Protein AF-A0A355WGX7-F1 (afdb_monomer_lite)

Foldseek 3Di:
DDDDPLNVVLVVQLVVQLVVCVVVVPVDNPVSSVVSNVLRDPDPVVSVVLVVLQVVLLVLLLVLLLVLVVVPAPDPVSLVVSLVVLVVVCVVVVSVSNSVSSSVNSNCLRHVPPVDDSVVSSVVRD

Secondary structure (DSSP, 8-state):
----HHHHHHHHHHHHHHHHHHHTT-S-HHHHHHHHHHH--SSHHHHHHHHHHHHHHHHHHHHHHHHHHHH-TT-HHHHHHHHHHHHHHHHHTT-TTTHHHHHHHHHHHHHH-SSS-HHHHHHHH-

Structure (mmCIF, N/CA/C/O backbone):
data_AF-A0A355WGX7-F1
#
_entry.id   AF-A0A355WGX7-F1
#
loop_
_atom_site.group_PDB
_atom_site.id
_atom_site.type_symbol
_atom_site.label_atom_id
_atom_site.label_alt_id
_atom_site.label_comp_id
_atom_site.label_asym_id
_atom_site.label_entity_id
_atom_site.label_seq_id
_atom_site.pdbx_PDB_ins_code
_atom_site.Cartn_x
_atom_site.Cartn_y
_atom_site.Cartn_z
_atom_site.occupancy
_atom_site.B_iso_or_equiv
_atom_site.auth_seq_id
_atom_site.auth_comp_id
_atom_site.auth_asym_id
_atom_site.auth_atom_id
_atom_site.pdbx_PDB_model_num
ATOM 1 N N . MET A 1 1 ? -15.704 18.136 25.544 1.00 47.25 1 MET A N 1
ATOM 2 C CA . MET A 1 1 ? -15.143 17.292 24.464 1.00 47.25 1 MET A CA 1
ATOM 3 C C . MET A 1 1 ? -15.013 15.875 25.000 1.00 47.25 1 MET A C 1
ATOM 5 O O . MET A 1 1 ? -14.226 15.673 25.912 1.00 47.25 1 MET A O 1
ATOM 9 N N . GLN A 1 2 ? -15.825 14.922 24.536 1.00 55.56 2 GLN A N 1
ATOM 10 C CA . GLN A 1 2 ? -15.714 13.536 25.003 1.00 55.56 2 GLN A CA 1
ATOM 11 C C . GLN A 1 2 ? -14.719 12.767 24.137 1.00 55.56 2 GLN A C 1
ATOM 13 O O . GLN A 1 2 ? -14.767 12.835 22.908 1.00 55.56 2 GLN A O 1
ATOM 18 N N . ILE A 1 3 ? -13.803 12.047 24.783 1.00 63.66 3 ILE A N 1
ATOM 19 C CA . ILE A 1 3 ? -12.867 11.154 24.105 1.00 63.66 3 ILE A CA 1
ATOM 20 C C . ILE A 1 3 ? -13.692 10.008 23.518 1.00 63.66 3 ILE A C 1
ATOM 22 O O . ILE A 1 3 ? -14.185 9.143 24.236 1.00 63.66 3 ILE A O 1
ATOM 26 N N . GLY A 1 4 ? -13.878 10.025 22.198 1.00 73.31 4 GLY A N 1
ATOM 27 C CA . GLY A 1 4 ? -14.631 8.989 21.505 1.00 73.31 4 GLY A CA 1
ATOM 28 C C . GLY A 1 4 ? -13.970 7.618 21.666 1.00 73.31 4 GLY A C 1
ATOM 29 O O . GLY A 1 4 ? -12.747 7.492 21.604 1.00 73.31 4 GLY A O 1
ATOM 30 N N . MET A 1 5 ? -14.785 6.570 21.791 1.00 75.00 5 MET A N 1
ATOM 31 C CA . MET A 1 5 ? -14.362 5.170 21.965 1.00 75.00 5 MET A CA 1
ATOM 32 C C . MET A 1 5 ? -13.364 4.677 20.894 1.00 75.00 5 MET A C 1
ATOM 34 O O . MET A 1 5 ? -12.589 3.751 21.131 1.00 75.00 5 MET A O 1
ATOM 38 N N . ARG A 1 6 ? -13.335 5.332 19.724 1.00 67.81 6 ARG A N 1
ATOM 39 C CA . ARG A 1 6 ? -12.324 5.126 18.677 1.00 67.81 6 ARG A CA 1
ATOM 40 C C . ARG A 1 6 ? -10.905 5.437 19.165 1.00 67.81 6 ARG A C 1
ATOM 42 O O . ARG A 1 6 ? -10.008 4.642 18.923 1.00 67.81 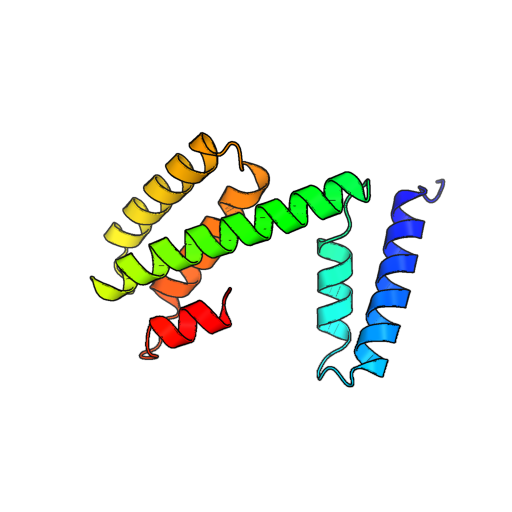6 ARG A O 1
ATOM 49 N N . ASN A 1 7 ? -10.709 6.547 19.876 1.00 77.25 7 ASN A N 1
ATOM 50 C CA . ASN A 1 7 ? -9.388 6.980 20.338 1.00 77.25 7 ASN A CA 1
ATOM 51 C C . ASN A 1 7 ? -8.835 6.027 21.404 1.00 77.25 7 ASN A C 1
ATOM 53 O O . ASN A 1 7 ? -7.650 5.710 21.383 1.00 77.25 7 ASN A O 1
ATOM 57 N N . ILE A 1 8 ? -9.706 5.510 22.277 1.00 79.19 8 ILE A N 1
ATOM 58 C CA . ILE A 1 8 ? -9.341 4.513 23.293 1.00 79.19 8 ILE A CA 1
ATOM 59 C C . ILE A 1 8 ? -8.896 3.206 22.626 1.00 79.19 8 ILE A C 1
ATOM 61 O O . ILE A 1 8 ? -7.872 2.642 23.003 1.00 79.19 8 ILE A O 1
ATOM 65 N N . LYS A 1 9 ? -9.616 2.746 21.591 1.00 74.06 9 LYS A N 1
ATOM 66 C CA . LYS A 1 9 ? -9.223 1.550 20.829 1.00 74.06 9 LYS A CA 1
ATOM 67 C C . LYS A 1 9 ? -7.889 1.729 20.105 1.00 74.06 9 LYS A C 1
ATOM 69 O O . LYS A 1 9 ? -7.076 0.809 20.128 1.00 74.06 9 LYS A O 1
ATOM 74 N N . THR A 1 10 ? -7.638 2.898 19.515 1.00 79.56 10 THR A N 1
ATOM 75 C CA . THR A 1 10 ? -6.339 3.192 18.894 1.00 79.56 10 THR A CA 1
ATOM 76 C C . THR A 1 10 ? -5.218 3.216 19.927 1.00 79.56 10 THR A C 1
ATOM 78 O O . THR A 1 10 ? -4.193 2.583 19.699 1.00 79.56 10 THR A O 1
ATOM 81 N N . ALA A 1 11 ? -5.422 3.868 21.075 1.00 80.88 11 ALA A N 1
ATOM 82 C CA . ALA A 1 11 ? -4.432 3.899 22.150 1.00 80.88 11 ALA A CA 1
ATOM 83 C C . ALA A 1 11 ? -4.093 2.485 22.650 1.00 80.88 11 ALA A C 1
ATOM 85 O O . ALA A 1 11 ? -2.922 2.124 22.697 1.00 80.88 11 ALA A O 1
ATOM 86 N N . LEU A 1 12 ? -5.103 1.647 22.919 1.00 82.19 12 LEU A N 1
ATOM 87 C CA . LEU A 1 12 ? -4.908 0.248 23.322 1.00 82.19 12 LEU A CA 1
ATOM 88 C C . LEU A 1 12 ? -4.119 -0.556 22.287 1.00 82.19 12 LEU A C 1
ATOM 90 O O . LEU A 1 12 ? -3.193 -1.285 22.638 1.00 82.19 12 LEU A O 1
ATOM 94 N N . ALA A 1 13 ? -4.462 -0.414 21.009 1.00 77.94 13 ALA A N 1
ATOM 95 C CA . ALA A 1 13 ? -3.768 -1.126 19.949 1.00 77.94 13 ALA A CA 1
ATOM 96 C C . ALA A 1 13 ? -2.309 -0.687 19.796 1.00 77.94 13 ALA A C 1
ATOM 98 O O . ALA A 1 13 ? -1.450 -1.534 19.557 1.00 77.94 13 ALA A O 1
ATOM 99 N N . VAL A 1 14 ? -2.012 0.604 19.965 1.00 82.19 14 VAL A N 1
ATOM 100 C CA . VAL A 1 14 ? -0.633 1.111 19.980 1.00 82.19 14 VAL A CA 1
ATOM 101 C C . VAL A 1 14 ? 0.142 0.513 21.148 1.00 82.19 14 VAL A C 1
ATOM 103 O O . VAL A 1 14 ? 1.228 -0.022 20.931 1.00 82.19 14 VAL A O 1
ATOM 106 N N . THR A 1 15 ? -0.431 0.514 22.354 1.00 83.31 15 THR A N 1
ATOM 107 C CA . THR A 1 15 ? 0.206 -0.077 23.539 1.00 83.31 15 THR A CA 1
ATOM 108 C C . THR A 1 15 ? 0.526 -1.556 23.320 1.00 83.31 15 THR A C 1
ATOM 110 O O . THR A 1 15 ? 1.664 -1.974 23.521 1.00 83.31 15 THR A O 1
ATOM 113 N N . ILE A 1 16 ? -0.440 -2.340 22.829 1.00 82.19 16 ILE A N 1
ATOM 114 C CA . ILE A 1 16 ? -0.245 -3.769 22.533 1.00 82.19 16 ILE A CA 1
ATOM 115 C C . ILE A 1 16 ? 0.825 -3.963 21.449 1.00 82.19 16 ILE A C 1
ATOM 117 O O . ILE A 1 16 ? 1.690 -4.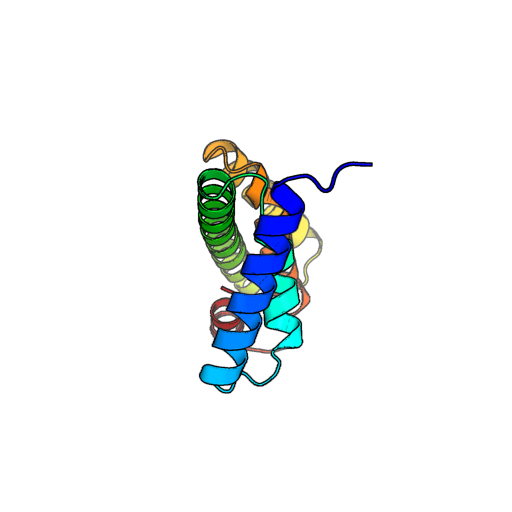825 21.585 1.00 82.19 16 ILE A O 1
ATOM 121 N N . SER A 1 17 ? 0.814 -3.141 20.398 1.00 79.75 17 SER A N 1
ATOM 122 C CA . SER A 1 17 ? 1.774 -3.247 19.290 1.00 79.75 17 SER A CA 1
ATOM 123 C C . SER A 1 17 ? 3.208 -2.952 19.734 1.00 79.75 17 SER A C 1
ATOM 125 O O . SER A 1 17 ? 4.132 -3.630 19.295 1.00 79.75 17 SER A O 1
ATOM 127 N N . ILE A 1 18 ? 3.401 -1.984 20.636 1.00 82.25 18 ILE A N 1
ATOM 128 C CA . ILE A 1 18 ? 4.714 -1.671 21.220 1.00 82.25 18 ILE A CA 1
ATOM 129 C C . ILE A 1 18 ? 5.187 -2.808 22.132 1.00 82.25 18 ILE A C 1
ATOM 131 O O . ILE A 1 18 ? 6.352 -3.199 22.060 1.00 82.25 18 ILE A O 1
ATOM 135 N N . ILE A 1 19 ? 4.295 -3.372 22.955 1.00 84.12 19 ILE A N 1
ATOM 136 C CA . ILE A 1 19 ? 4.621 -4.520 23.817 1.00 84.12 19 ILE A CA 1
ATOM 137 C C . ILE A 1 19 ? 5.079 -5.708 22.965 1.00 84.12 19 ILE A C 1
ATOM 139 O O . ILE A 1 19 ? 6.134 -6.279 23.238 1.00 84.12 19 ILE A O 1
ATOM 143 N N . ILE A 1 20 ? 4.340 -6.037 21.901 1.00 81.25 20 ILE A N 1
ATOM 144 C CA . ILE A 1 20 ? 4.698 -7.120 20.974 1.00 81.25 20 ILE A CA 1
ATOM 145 C C . ILE A 1 20 ? 6.025 -6.818 20.265 1.00 81.25 20 ILE A C 1
ATOM 147 O O . ILE A 1 20 ? 6.883 -7.694 20.194 1.00 81.25 20 ILE A O 1
ATOM 151 N N . ALA A 1 21 ? 6.234 -5.587 19.785 1.00 80.19 21 ALA A N 1
ATOM 152 C CA . ALA A 1 21 ? 7.476 -5.199 19.114 1.00 80.19 21 ALA A CA 1
ATOM 153 C C . ALA A 1 21 ? 8.706 -5.367 20.020 1.00 80.19 21 ALA A C 1
ATOM 155 O O . ALA A 1 21 ? 9.731 -5.882 19.573 1.00 80.19 21 ALA A O 1
ATOM 156 N N . ASN A 1 22 ? 8.587 -4.981 21.293 1.00 80.56 22 ASN A N 1
ATOM 157 C CA . ASN A 1 22 ? 9.647 -5.165 22.280 1.00 80.56 22 ASN A CA 1
ATOM 158 C C . ASN A 1 22 ? 9.873 -6.648 22.607 1.00 80.56 22 ASN A C 1
ATOM 160 O O . ASN A 1 22 ? 11.023 -7.077 22.686 1.00 80.56 22 ASN A O 1
ATOM 164 N N . LEU A 1 23 ? 8.805 -7.447 22.731 1.00 81.94 23 LEU A N 1
ATOM 165 C CA . LEU A 1 23 ? 8.918 -8.893 22.961 1.00 81.94 23 LEU A CA 1
ATOM 166 C C . LEU A 1 23 ? 9.634 -9.606 21.805 1.00 81.94 23 LEU A C 1
ATOM 168 O O . LEU A 1 23 ? 10.458 -10.488 22.029 1.00 81.94 23 LEU A O 1
ATOM 172 N N . MET A 1 24 ? 9.337 -9.202 20.570 1.00 79.69 24 MET A N 1
ATOM 173 C CA . MET A 1 24 ? 9.927 -9.768 19.355 1.00 79.69 24 MET A CA 1
ATOM 174 C C . MET A 1 24 ? 11.303 -9.173 19.008 1.00 79.69 24 MET A C 1
ATOM 176 O O . MET A 1 24 ? 11.853 -9.514 17.964 1.00 79.69 24 MET A O 1
ATOM 180 N N . LYS A 1 25 ? 11.865 -8.294 19.856 1.00 75.12 25 LYS A N 1
ATOM 181 C CA . LYS A 1 25 ? 13.132 -7.573 19.617 1.00 75.12 25 LYS A CA 1
ATOM 182 C C . LYS A 1 25 ? 13.184 -6.901 18.237 1.00 75.12 25 LYS A C 1
ATOM 184 O O . LYS A 1 25 ? 14.227 -6.892 17.582 1.00 75.12 25 LYS A O 1
ATOM 189 N N . LEU A 1 26 ? 12.057 -6.349 17.778 1.00 70.19 26 LEU A N 1
ATOM 190 C CA . LEU A 1 26 ? 12.020 -5.634 16.505 1.00 70.19 26 LEU A CA 1
ATOM 191 C C . LEU A 1 26 ? 12.931 -4.405 16.580 1.00 70.19 26 LEU A C 1
ATOM 193 O O . LEU A 1 26 ? 12.891 -3.638 17.539 1.00 70.19 26 LEU A O 1
ATOM 197 N N . GLN A 1 27 ? 13.706 -4.195 15.520 1.00 63.44 27 GLN A N 1
ATOM 198 C CA . GLN A 1 27 ? 14.759 -3.180 15.442 1.00 63.44 27 GLN A CA 1
ATOM 199 C C . GLN A 1 27 ? 14.243 -1.736 15.596 1.00 63.44 27 GLN A C 1
ATOM 201 O O . GLN A 1 27 ? 15.020 -0.830 15.882 1.00 63.44 27 GLN A O 1
ATOM 206 N N . SER A 1 28 ? 12.933 -1.508 15.426 1.00 72.75 28 SER A N 1
ATOM 207 C CA . SER A 1 28 ? 12.307 -0.203 15.654 1.00 72.75 28 SER A CA 1
ATOM 208 C C . SER A 1 28 ? 10.826 -0.323 16.057 1.00 72.75 28 SER A C 1
ATOM 210 O O . SER A 1 28 ? 9.939 -0.382 15.198 1.00 72.75 28 SER A O 1
ATOM 212 N N . PRO A 1 29 ? 10.523 -0.303 17.369 1.00 73.81 29 PRO A N 1
ATOM 213 C CA . PRO A 1 29 ? 9.154 -0.259 17.897 1.00 73.81 29 PRO A CA 1
ATOM 214 C C . PRO A 1 29 ? 8.364 0.976 17.434 1.00 73.81 29 PRO A C 1
ATOM 216 O O . PRO A 1 29 ? 7.134 0.954 17.383 1.00 73.81 29 PRO A O 1
ATOM 219 N N . PHE A 1 30 ? 9.074 2.046 17.064 1.00 74.12 30 PHE A N 1
ATOM 220 C CA . PHE A 1 30 ? 8.501 3.292 16.560 1.00 74.12 30 PHE A CA 1
ATOM 221 C C . PHE A 1 30 ? 7.726 3.086 15.252 1.00 74.12 30 PHE A C 1
ATOM 223 O O . PHE A 1 30 ? 6.573 3.507 15.141 1.00 74.12 30 PHE A O 1
ATOM 230 N N . TYR A 1 31 ? 8.310 2.376 14.280 1.00 69.62 31 TYR A N 1
ATOM 231 C CA . TYR A 1 31 ? 7.618 2.090 13.018 1.00 69.62 31 TYR A CA 1
ATOM 232 C C . TYR A 1 31 ? 6.416 1.162 13.224 1.00 69.62 31 TYR A C 1
ATOM 234 O O . TYR A 1 31 ? 5.382 1.350 12.581 1.00 69.62 31 TYR A O 1
ATOM 242 N N . THR A 1 32 ? 6.500 0.223 14.170 1.00 71.56 32 THR A N 1
ATOM 243 C CA . THR A 1 32 ? 5.383 -0.663 14.527 1.00 71.56 32 THR A CA 1
ATOM 244 C C . THR A 1 32 ? 4.207 0.112 15.123 1.00 71.56 32 THR A C 1
ATOM 246 O O . THR A 1 32 ? 3.057 -0.124 14.749 1.00 71.56 32 THR A O 1
ATOM 249 N N . ALA A 1 33 ? 4.476 1.086 15.998 1.00 73.88 33 ALA A N 1
ATOM 250 C CA . ALA A 1 33 ? 3.443 1.954 16.558 1.00 73.88 33 ALA A CA 1
ATOM 251 C C . ALA A 1 33 ? 2.747 2.792 15.470 1.00 73.88 33 ALA A C 1
ATOM 253 O O . ALA A 1 33 ? 1.517 2.854 15.432 1.00 73.88 33 ALA A O 1
ATOM 254 N N . ILE A 1 34 ? 3.511 3.376 14.539 1.00 73.94 34 ILE A N 1
ATOM 255 C CA . ILE A 1 34 ? 2.956 4.139 13.408 1.00 73.94 34 ILE A CA 1
ATOM 256 C C . ILE A 1 34 ? 2.095 3.240 12.512 1.00 73.94 34 ILE A C 1
ATOM 258 O O . ILE A 1 34 ? 0.972 3.609 12.162 1.00 73.94 34 ILE A O 1
ATOM 262 N N . ALA A 1 35 ? 2.573 2.038 12.182 1.00 67.06 35 ALA A N 1
ATOM 263 C CA . ALA A 1 35 ? 1.816 1.078 11.383 1.00 67.06 35 ALA A CA 1
ATOM 264 C C . ALA A 1 35 ? 0.494 0.674 12.062 1.00 67.06 35 ALA A C 1
ATOM 266 O O . ALA A 1 35 ? -0.538 0.582 11.389 1.00 67.06 35 ALA A O 1
ATOM 267 N N . ALA A 1 36 ? 0.497 0.500 13.388 1.00 71.88 36 ALA A N 1
ATOM 268 C CA . ALA A 1 36 ? -0.703 0.213 14.171 1.00 71.88 36 ALA A CA 1
ATOM 269 C C . ALA A 1 36 ? -1.714 1.370 14.132 1.00 71.88 36 ALA A C 1
ATOM 271 O O . ALA A 1 36 ? -2.904 1.129 13.922 1.00 71.88 36 ALA A O 1
ATOM 272 N N . ILE A 1 37 ? -1.251 2.622 14.252 1.00 73.19 37 ILE A N 1
ATOM 273 C CA . ILE A 1 37 ? -2.103 3.820 14.142 1.00 73.19 37 ILE A CA 1
ATOM 274 C C . ILE A 1 37 ? -2.740 3.898 12.752 1.00 73.19 37 ILE A C 1
ATOM 276 O O . ILE A 1 37 ? -3.955 4.060 12.643 1.00 73.19 37 ILE A O 1
ATOM 28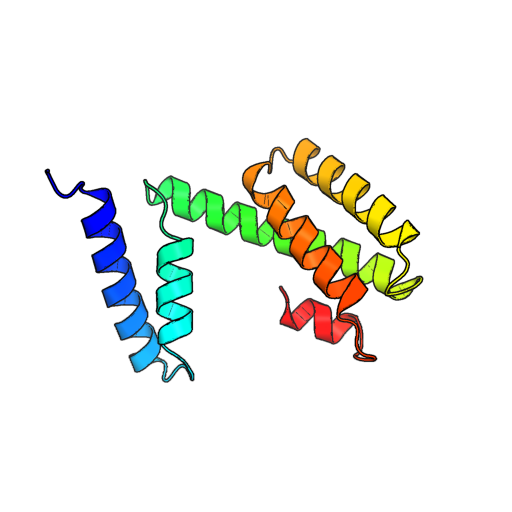0 N N . ILE A 1 38 ? -1.945 3.735 11.690 1.00 67.31 38 ILE A N 1
ATOM 281 C CA . ILE A 1 38 ? -2.420 3.816 10.299 1.00 67.31 38 ILE A CA 1
ATOM 282 C C . ILE A 1 38 ? -3.397 2.673 9.972 1.00 67.31 38 ILE A C 1
ATOM 284 O O . ILE A 1 38 ? -4.289 2.833 9.136 1.00 67.31 38 ILE A O 1
ATOM 288 N N . SER A 1 39 ? -3.236 1.513 10.610 1.00 65.12 39 SER A N 1
ATOM 289 C CA . SER A 1 39 ? -4.098 0.343 10.396 1.00 65.12 39 SER A CA 1
ATOM 290 C C . SER A 1 39 ? -5.404 0.398 11.196 1.00 65.12 39 SER A C 1
ATOM 292 O O . SER A 1 39 ? -6.332 -0.363 10.909 1.00 65.12 39 SER A O 1
ATOM 294 N N . MET A 1 40 ? -5.511 1.292 12.184 1.00 70.31 40 MET A N 1
ATOM 295 C CA . MET A 1 40 ? -6.686 1.389 13.041 1.00 70.31 40 MET A CA 1
ATOM 296 C C . MET A 1 40 ? -7.810 2.186 12.371 1.00 70.31 40 MET A C 1
ATOM 298 O O . MET A 1 40 ? -7.792 3.414 12.322 1.00 70.31 40 MET A O 1
ATOM 302 N N . GLN A 1 41 ? -8.832 1.488 11.881 1.00 63.44 41 GLN A N 1
ATOM 303 C CA . GLN A 1 41 ? -10.091 2.102 11.465 1.00 63.44 41 GLN A CA 1
ATOM 304 C C . GLN A 1 41 ? -11.114 2.170 12.610 1.00 63.44 41 GLN A C 1
ATOM 306 O O . GLN A 1 41 ? -10.910 1.664 13.711 1.00 63.44 41 GLN A O 1
ATOM 311 N N . SER A 1 42 ? -12.257 2.803 12.339 1.00 60.69 42 SER A N 1
ATOM 312 C CA . SER A 1 42 ? -13.377 2.977 13.274 1.00 60.69 42 SER A CA 1
ATOM 313 C C . SER A 1 42 ? -13.991 1.666 13.790 1.00 60.69 42 SER A C 1
ATOM 315 O O . SER A 1 42 ? -14.656 1.674 14.824 1.00 60.69 42 SER A O 1
ATOM 317 N N . SER A 1 43 ? -13.762 0.534 13.117 1.00 63.91 43 SER A N 1
ATOM 318 C CA . SER A 1 43 ? -14.242 -0.791 13.524 1.00 63.91 43 SER A CA 1
ATOM 319 C C . SER A 1 43 ? -13.229 -1.876 13.170 1.00 63.91 43 SER A C 1
ATOM 321 O O . SER A 1 43 ? -12.636 -1.830 12.100 1.00 63.91 43 SER A O 1
ATOM 323 N N . VAL A 1 44 ? -13.099 -2.905 14.015 1.00 63.94 44 VAL A N 1
ATOM 324 C CA . VAL A 1 44 ? -12.190 -4.050 13.803 1.00 63.94 44 VAL A CA 1
ATOM 325 C C . VAL A 1 44 ? -12.488 -4.769 12.483 1.00 63.94 44 VAL A C 1
ATOM 327 O O . VAL A 1 44 ? -11.569 -5.105 11.742 1.00 63.94 44 VAL A O 1
ATOM 330 N N . LYS A 1 45 ? -13.772 -4.933 12.129 1.00 62.03 45 LYS A N 1
ATOM 331 C CA . LYS A 1 45 ? -14.177 -5.534 10.845 1.00 62.03 45 LYS A CA 1
ATOM 332 C C . LYS A 1 45 ? -13.761 -4.664 9.654 1.00 62.03 45 LYS A C 1
ATOM 334 O O . LYS A 1 45 ? -13.368 -5.194 8.618 1.00 62.03 45 LYS A O 1
ATOM 339 N N . ALA A 1 46 ? -13.822 -3.341 9.809 1.00 64.25 46 ALA A N 1
ATOM 340 C CA . ALA A 1 46 ? -13.382 -2.395 8.788 1.00 64.25 46 ALA A CA 1
ATOM 341 C C . ALA A 1 46 ? -11.849 -2.359 8.677 1.00 64.25 46 ALA A C 1
ATOM 343 O O . ALA A 1 46 ? -11.340 -2.406 7.563 1.00 64.25 46 ALA A O 1
ATOM 344 N N . SER A 1 47 ? -11.119 -2.387 9.798 1.00 65.81 47 SER A N 1
ATOM 345 C CA . SER A 1 47 ? -9.652 -2.491 9.829 1.00 65.81 47 SER A CA 1
ATOM 346 C C . SER A 1 47 ? -9.169 -3.776 9.160 1.00 65.81 47 SER A C 1
ATOM 348 O O . SER A 1 47 ? -8.267 -3.732 8.332 1.00 65.81 47 SER A O 1
ATOM 350 N N . PHE A 1 48 ? -9.806 -4.915 9.449 1.00 69.38 48 PHE A N 1
ATOM 351 C CA . PHE A 1 48 ? -9.441 -6.197 8.844 1.00 69.38 48 PHE A CA 1
ATOM 352 C C . PHE A 1 48 ? -9.765 -6.236 7.347 1.00 69.38 48 PHE A C 1
ATOM 354 O O . PHE A 1 48 ? -8.944 -6.671 6.541 1.00 69.38 48 PHE A O 1
ATOM 361 N N . LYS A 1 49 ? -10.933 -5.715 6.943 1.00 69.44 49 LYS A N 1
ATOM 362 C CA . LYS A 1 49 ? -11.296 -5.585 5.524 1.00 69.44 49 LYS A CA 1
ATOM 363 C C . LYS A 1 49 ? -10.335 -4.651 4.784 1.00 69.44 49 LYS A C 1
ATOM 365 O O . LYS A 1 49 ? -9.921 -4.979 3.679 1.00 69.44 49 LYS A O 1
ATOM 370 N N . ALA A 1 50 ? -9.945 -3.536 5.396 1.00 68.50 50 ALA A N 1
ATOM 371 C CA . ALA A 1 50 ? -8.985 -2.595 4.831 1.00 68.50 50 ALA A CA 1
ATOM 372 C C . ALA A 1 50 ? -7.576 -3.193 4.735 1.00 68.50 50 ALA A C 1
ATOM 374 O O . ALA A 1 50 ? -6.935 -3.044 3.701 1.00 68.50 50 ALA A O 1
ATOM 375 N N . GLY A 1 51 ? -7.114 -3.913 5.761 1.00 68.75 51 GLY A N 1
ATOM 376 C CA . GLY A 1 51 ? -5.831 -4.621 5.747 1.00 68.75 51 GLY A CA 1
ATOM 377 C C . GLY A 1 51 ? -5.779 -5.701 4.668 1.00 68.75 51 GLY A C 1
ATOM 378 O O . GLY A 1 51 ? -4.847 -5.737 3.871 1.00 68.75 51 GLY A O 1
ATOM 379 N N . ARG A 1 52 ? -6.833 -6.517 4.560 1.00 75.19 52 ARG A N 1
ATOM 380 C CA . ARG A 1 52 ? -6.945 -7.533 3.507 1.00 75.19 52 ARG A CA 1
ATOM 381 C C . ARG A 1 52 ? -6.991 -6.908 2.112 1.00 75.19 52 ARG A C 1
ATOM 383 O O . ARG A 1 52 ? -6.285 -7.348 1.213 1.00 75.19 52 ARG A O 1
ATOM 390 N N . ASN A 1 53 ? -7.783 -5.855 1.939 1.00 76.12 53 ASN A N 1
ATOM 391 C CA . ASN A 1 53 ? -7.836 -5.129 0.677 1.00 76.12 53 ASN A CA 1
ATOM 392 C C . ASN A 1 53 ? -6.468 -4.516 0.338 1.00 76.12 53 ASN A C 1
ATOM 394 O O . ASN A 1 53 ? -6.077 -4.542 -0.829 1.00 76.12 53 ASN A O 1
ATOM 398 N N . ARG A 1 54 ? -5.733 -3.978 1.320 1.00 75.56 54 ARG A N 1
ATOM 399 C CA . ARG A 1 54 ? -4.371 -3.459 1.127 1.00 75.56 54 ARG A CA 1
ATOM 400 C C . ARG A 1 54 ? -3.422 -4.540 0.649 1.00 75.56 54 ARG A C 1
ATOM 402 O O . ARG A 1 54 ? -2.742 -4.312 -0.337 1.00 75.56 54 ARG A O 1
ATOM 409 N N . MET A 1 55 ? -3.429 -5.701 1.296 1.00 79.50 55 MET A N 1
ATOM 410 C CA . MET A 1 55 ? -2.596 -6.838 0.909 1.00 79.50 55 MET A CA 1
ATOM 411 C C . MET A 1 55 ? -2.838 -7.225 -0.554 1.00 79.50 55 MET A C 1
ATOM 413 O O . MET A 1 55 ? -1.891 -7.322 -1.326 1.00 79.50 55 MET A O 1
ATOM 417 N N . TYR A 1 56 ? -4.101 -7.334 -0.976 1.00 80.50 56 TYR A N 1
ATOM 418 C CA . TYR A 1 56 ? -4.412 -7.607 -2.379 1.00 8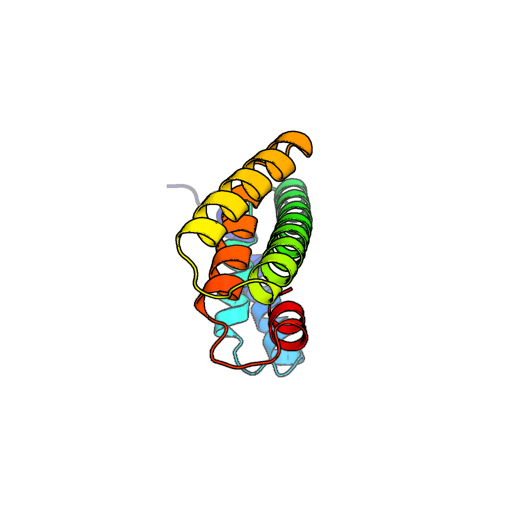0.50 56 TYR A CA 1
ATOM 419 C C . TYR A 1 56 ? -3.973 -6.490 -3.334 1.00 80.50 56 TYR A C 1
ATOM 421 O O . TYR A 1 56 ? -3.475 -6.781 -4.418 1.00 80.50 56 TYR A O 1
ATOM 429 N N . GLY A 1 57 ? -4.122 -5.222 -2.937 1.00 81.69 57 GLY A N 1
ATOM 430 C CA . GLY A 1 57 ? -3.647 -4.080 -3.723 1.00 81.69 57 GLY A CA 1
ATOM 431 C C . GLY A 1 57 ? -2.127 -4.063 -3.881 1.00 81.69 57 GLY A C 1
ATOM 432 O O . GLY A 1 57 ? -1.634 -3.835 -4.981 1.00 81.69 57 GLY A O 1
ATOM 433 N N . THR A 1 58 ? -1.391 -4.358 -2.810 1.00 84.50 58 THR A N 1
ATOM 434 C CA . THR A 1 58 ? 0.070 -4.476 -2.834 1.00 84.50 58 THR A CA 1
ATOM 435 C C . THR A 1 58 ? 0.510 -5.611 -3.748 1.00 84.50 58 THR A C 1
ATOM 437 O O . THR A 1 58 ? 1.359 -5.380 -4.599 1.00 84.50 58 THR A O 1
ATOM 440 N N . ILE A 1 59 ? -0.104 -6.797 -3.649 1.00 84.75 59 ILE A N 1
ATOM 441 C CA . ILE A 1 59 ? 0.221 -7.941 -4.517 1.00 84.75 59 ILE A CA 1
ATOM 442 C C . ILE A 1 59 ? -0.036 -7.598 -5.993 1.00 84.75 59 ILE A C 1
ATOM 444 O O . ILE A 1 59 ? 0.811 -7.870 -6.840 1.00 84.75 59 ILE A O 1
ATOM 448 N N . LEU A 1 60 ? -1.170 -6.959 -6.309 1.00 86.12 60 LEU A N 1
ATOM 449 C CA . LEU A 1 60 ? -1.484 -6.515 -7.676 1.00 86.12 60 LEU A CA 1
ATOM 450 C C . LEU A 1 60 ? -0.468 -5.490 -8.193 1.00 86.12 60 LEU A C 1
ATOM 452 O O . LEU A 1 60 ? 0.056 -5.640 -9.297 1.00 86.12 60 LEU A O 1
ATOM 456 N N . GLY A 1 61 ? -0.184 -4.460 -7.392 1.00 83.94 61 GLY A N 1
ATOM 457 C CA . GLY A 1 61 ? 0.786 -3.419 -7.729 1.00 83.94 61 GLY A CA 1
ATOM 458 C C . GLY A 1 61 ? 2.200 -3.975 -7.892 1.00 83.94 61 GLY A C 1
ATOM 459 O O . GLY A 1 61 ? 2.918 -3.551 -8.796 1.00 83.94 61 GLY A O 1
ATOM 460 N N . ALA A 1 62 ? 2.575 -4.962 -7.075 1.00 84.06 62 ALA A N 1
ATOM 461 C CA . ALA A 1 62 ? 3.852 -5.652 -7.161 1.00 84.06 62 ALA A CA 1
ATOM 462 C C . ALA A 1 62 ? 3.958 -6.530 -8.410 1.00 84.06 62 ALA A C 1
ATOM 464 O O . ALA A 1 62 ? 4.951 -6.439 -9.125 1.00 84.06 62 ALA A O 1
ATOM 465 N N . ALA A 1 63 ? 2.928 -7.318 -8.723 1.00 86.25 63 ALA A N 1
ATOM 466 C CA . ALA A 1 63 ? 2.908 -8.168 -9.911 1.00 86.25 63 ALA A CA 1
ATOM 467 C C . ALA A 1 63 ? 2.989 -7.344 -11.207 1.00 86.25 63 ALA A C 1
ATOM 469 O O . ALA A 1 63 ? 3.813 -7.625 -12.076 1.00 86.25 63 ALA A O 1
ATOM 470 N N . ILE A 1 64 ? 2.175 -6.290 -11.321 1.00 86.69 64 ILE A N 1
ATOM 471 C CA . ILE A 1 64 ? 2.181 -5.412 -12.500 1.00 86.69 64 ILE A CA 1
ATOM 472 C C . ILE A 1 64 ? 3.484 -4.609 -12.564 1.00 86.69 64 ILE A C 1
ATOM 474 O O . ILE A 1 64 ? 4.072 -4.482 -13.637 1.00 86.69 64 ILE A O 1
ATOM 478 N N . GLY A 1 65 ? 3.963 -4.113 -11.419 1.00 84.12 65 GLY A N 1
ATOM 479 C CA . GLY A 1 65 ? 5.227 -3.384 -11.318 1.00 84.12 65 GLY A CA 1
ATOM 480 C C . GLY A 1 65 ? 6.411 -4.237 -11.742 1.00 84.12 65 GLY A C 1
ATOM 481 O O . GLY A 1 65 ? 7.257 -3.760 -12.487 1.00 84.12 65 GLY A O 1
ATOM 482 N N . TYR A 1 66 ? 6.432 -5.508 -11.346 1.00 81.12 66 TYR A N 1
ATOM 483 C CA . TYR A 1 66 ? 7.448 -6.468 -11.754 1.00 81.12 66 TYR A CA 1
ATOM 484 C C . TYR A 1 66 ? 7.449 -6.693 -13.271 1.00 81.12 66 TYR A C 1
ATOM 486 O O . TYR A 1 66 ? 8.491 -6.546 -13.905 1.00 81.12 66 TYR A O 1
ATOM 494 N N . ILE A 1 67 ? 6.285 -6.972 -13.871 1.00 84.19 67 ILE A N 1
ATOM 495 C CA . ILE A 1 67 ? 6.166 -7.193 -15.323 1.00 84.19 67 ILE A CA 1
ATOM 496 C C . ILE A 1 67 ? 6.656 -5.968 -16.105 1.00 84.19 67 ILE A C 1
ATOM 498 O O . ILE A 1 67 ? 7.403 -6.103 -17.069 1.00 84.19 67 ILE A O 1
ATOM 502 N N . PHE A 1 68 ? 6.267 -4.764 -15.683 1.00 83.12 68 PHE A N 1
ATOM 503 C CA . PHE A 1 68 ? 6.631 -3.528 -16.378 1.00 83.12 68 PHE A CA 1
ATOM 504 C C . PHE A 1 68 ? 8.099 -3.143 -16.150 1.00 83.12 68 PHE A C 1
ATOM 506 O O . PHE A 1 68 ? 8.752 -2.640 -17.067 1.00 83.12 68 PHE A O 1
ATOM 513 N N . ALA A 1 69 ? 8.642 -3.439 -14.967 1.00 80.12 69 ALA A N 1
ATOM 514 C CA . ALA A 1 69 ? 10.051 -3.235 -14.653 1.00 80.12 69 ALA A CA 1
ATOM 515 C C . ALA A 1 69 ? 10.978 -4.172 -15.443 1.00 80.12 69 ALA A C 1
ATOM 517 O O . ALA A 1 69 ? 12.126 -3.807 -15.670 1.00 80.12 69 ALA A O 1
ATOM 518 N N . LEU A 1 70 ? 10.500 -5.341 -15.893 1.00 78.75 70 LEU A N 1
ATOM 519 C CA . LEU A 1 70 ? 11.254 -6.210 -16.808 1.00 78.75 70 LEU A CA 1
ATOM 520 C C . LEU A 1 70 ? 11.358 -5.639 -18.228 1.00 78.75 70 LEU A C 1
ATOM 522 O O . LEU A 1 70 ? 12.310 -5.954 -18.934 1.00 78.75 70 LEU A O 1
ATOM 526 N N . ILE A 1 71 ? 10.389 -4.825 -18.657 1.00 81.38 71 ILE A N 1
ATOM 527 C CA . ILE A 1 71 ? 10.373 -4.245 -20.006 1.00 81.38 71 ILE A CA 1
ATOM 528 C C . ILE A 1 71 ? 11.310 -3.040 -20.061 1.00 81.38 71 ILE A C 1
ATOM 530 O O . ILE A 1 71 ? 12.257 -3.019 -20.844 1.00 81.38 71 ILE A O 1
ATOM 534 N N . TYR A 1 72 ? 11.027 -2.018 -19.250 1.00 80.00 72 TYR A N 1
ATOM 535 C CA . TYR A 1 72 ? 11.870 -0.828 -19.158 1.00 80.00 72 TYR A CA 1
ATOM 536 C C . TYR A 1 72 ? 11.591 -0.086 -17.843 1.00 80.00 72 TYR A C 1
ATOM 538 O O . TYR A 1 72 ? 10.636 0.703 -17.761 1.00 80.00 72 TYR A O 1
ATOM 546 N N . PRO A 1 73 ? 12.397 -0.327 -16.797 1.00 79.06 73 PRO A N 1
ATOM 547 C CA . PRO A 1 73 ? 12.211 0.337 -15.518 1.00 79.06 73 PRO A CA 1
ATOM 548 C C . PRO A 1 73 ? 12.442 1.847 -15.680 1.00 79.06 73 PRO A C 1
ATOM 550 O O . PRO A 1 73 ? 13.269 2.292 -16.473 1.00 79.06 73 PRO A O 1
ATOM 553 N N . GLY A 1 74 ? 11.669 2.656 -14.959 1.00 74.88 74 GLY A N 1
ATOM 554 C CA . GLY A 1 74 ? 11.783 4.115 -14.986 1.00 74.88 74 GLY A CA 1
ATOM 555 C C . GLY A 1 74 ? 11.201 4.822 -16.217 1.00 74.88 74 GLY A C 1
ATOM 556 O O . GLY A 1 74 ? 11.257 6.050 -16.270 1.00 74.88 74 GLY A O 1
ATOM 557 N N . ASN A 1 75 ? 10.606 4.118 -17.194 1.00 83.56 75 ASN A N 1
ATOM 558 C CA . ASN A 1 75 ? 9.956 4.798 -18.321 1.00 83.56 75 ASN A CA 1
ATOM 559 C C . ASN A 1 75 ? 8.681 5.535 -17.875 1.00 83.56 75 ASN A C 1
ATOM 561 O O . ASN A 1 75 ? 7.735 4.911 -17.389 1.00 83.56 75 ASN A O 1
ATOM 565 N N . ALA A 1 76 ? 8.597 6.840 -18.137 1.00 81.69 76 ALA A N 1
ATOM 566 C CA . ALA A 1 76 ? 7.409 7.635 -17.824 1.00 81.69 76 ALA A CA 1
ATOM 567 C C . ALA A 1 76 ? 6.136 7.128 -18.536 1.00 81.69 76 ALA A C 1
ATOM 569 O O . ALA A 1 76 ? 5.056 7.133 -17.942 1.00 81.69 76 ALA A O 1
ATOM 570 N N . PHE A 1 77 ? 6.258 6.637 -19.774 1.00 86.00 77 PHE A N 1
ATOM 571 C CA . PHE A 1 77 ? 5.123 6.134 -20.549 1.00 86.00 77 PHE A CA 1
ATOM 572 C C . PHE A 1 77 ? 4.574 4.821 -19.973 1.00 86.00 77 PHE A C 1
ATOM 574 O O . PHE A 1 77 ? 3.372 4.707 -19.727 1.00 86.00 77 PHE A O 1
ATOM 581 N N . LEU A 1 78 ? 5.449 3.855 -19.664 1.00 84.94 78 LEU A N 1
ATOM 582 C CA . LEU A 1 78 ? 5.048 2.593 -19.023 1.00 84.94 78 LEU A CA 1
ATOM 583 C C . LEU A 1 78 ? 4.472 2.817 -17.621 1.00 84.94 78 LEU A C 1
ATOM 585 O O . LEU A 1 78 ? 3.523 2.132 -17.245 1.00 84.94 78 LEU A O 1
ATOM 589 N N . CYS A 1 79 ? 4.980 3.798 -16.867 1.00 85.00 79 CYS A N 1
ATOM 590 C CA . CYS A 1 79 ? 4.389 4.187 -15.586 1.00 85.00 79 CYS A CA 1
ATOM 591 C C . CYS A 1 79 ? 2.933 4.654 -15.745 1.00 85.00 79 CYS A C 1
ATOM 593 O O . CYS A 1 79 ? 2.062 4.219 -14.991 1.00 85.00 79 CYS A O 1
ATOM 595 N N . GLY A 1 80 ? 2.653 5.501 -16.741 1.00 85.31 80 GLY A N 1
ATOM 596 C CA . GLY A 1 80 ? 1.293 5.967 -17.026 1.00 85.31 80 GLY A CA 1
ATOM 597 C C . GLY A 1 80 ? 0.350 4.826 -17.415 1.00 85.31 80 GLY A C 1
ATOM 598 O O . GLY A 1 80 ? -0.730 4.689 -16.839 1.00 85.31 80 GLY A O 1
ATOM 599 N N . VAL A 1 81 ? 0.785 3.960 -18.334 1.00 89.31 81 VAL A N 1
ATOM 600 C CA . VAL A 1 81 ? -0.001 2.794 -18.776 1.00 89.31 81 VAL A CA 1
ATOM 601 C C . VAL A 1 81 ? -0.257 1.823 -17.618 1.00 89.31 81 VAL A C 1
ATOM 603 O O . VAL A 1 81 ? -1.390 1.379 -17.424 1.00 89.31 81 VAL A O 1
ATOM 606 N N . GLY A 1 82 ? 0.759 1.534 -16.802 1.00 86.94 82 GLY A N 1
ATOM 607 C CA . GLY A 1 82 ? 0.629 0.634 -15.657 1.00 86.94 82 GLY A CA 1
ATOM 608 C C . GLY A 1 82 ? -0.337 1.155 -14.590 1.00 86.94 82 GLY A C 1
ATOM 609 O O . GLY A 1 82 ? -1.146 0.384 -14.075 1.00 86.94 82 GLY A O 1
ATOM 610 N N . ILE A 1 83 ? -0.344 2.466 -14.317 1.00 88.56 83 ILE A N 1
ATOM 611 C CA . ILE A 1 83 ? -1.324 3.085 -13.408 1.00 88.56 83 ILE A CA 1
ATOM 612 C C . ILE A 1 83 ? -2.752 2.915 -13.936 1.00 88.56 83 ILE A C 1
ATOM 614 O O . ILE A 1 83 ? -3.639 2.547 -13.166 1.00 88.56 83 ILE A O 1
ATOM 618 N N . ILE A 1 84 ? -2.987 3.142 -15.233 1.00 90.56 84 ILE A N 1
ATOM 619 C CA . ILE A 1 84 ? -4.320 2.973 -15.836 1.00 90.56 84 ILE A CA 1
ATOM 620 C C . ILE A 1 84 ? -4.798 1.523 -15.677 1.00 90.56 84 ILE A C 1
ATOM 622 O O . ILE A 1 84 ? -5.933 1.292 -15.255 1.00 90.56 84 ILE A O 1
ATOM 626 N N . ILE A 1 85 ? -3.921 0.549 -15.939 1.00 88.56 85 ILE A N 1
ATOM 627 C CA . ILE A 1 85 ? -4.222 -0.882 -15.787 1.00 88.56 85 ILE A CA 1
ATOM 628 C C . ILE A 1 85 ? -4.537 -1.230 -14.326 1.00 88.56 85 ILE A C 1
ATOM 630 O O . ILE A 1 85 ? -5.526 -1.915 -14.056 1.00 88.56 85 ILE A O 1
ATOM 634 N N . ILE A 1 86 ? -3.747 -0.729 -13.371 1.00 87.12 86 ILE A N 1
ATOM 635 C CA . ILE A 1 86 ? -3.977 -0.947 -11.934 1.00 87.12 86 ILE A CA 1
ATOM 636 C C . ILE A 1 86 ? -5.318 -0.364 -11.500 1.00 87.12 86 ILE A C 1
ATOM 638 O O . ILE A 1 86 ? -6.085 -1.043 -10.819 1.00 87.12 86 ILE A O 1
ATOM 642 N N . ILE A 1 87 ? -5.628 0.870 -11.904 1.00 88.31 87 ILE A N 1
ATOM 643 C CA . ILE A 1 87 ? -6.901 1.516 -11.572 1.00 88.31 87 ILE A CA 1
ATOM 644 C C . ILE A 1 87 ? -8.068 0.707 -12.143 1.00 88.31 87 ILE A C 1
ATOM 646 O O . ILE A 1 87 ? -9.036 0.446 -11.426 1.00 88.31 87 ILE A O 1
ATOM 650 N N . TYR A 1 88 ? -7.964 0.261 -13.396 1.00 88.44 88 TYR A N 1
ATOM 651 C CA . TYR A 1 88 ? -8.987 -0.554 -14.045 1.00 88.44 88 TYR A CA 1
ATOM 652 C C . TYR A 1 88 ? -9.214 -1.893 -13.322 1.00 88.44 88 TYR A C 1
ATOM 654 O O . TYR A 1 88 ? -10.354 -2.251 -13.008 1.00 88.44 88 TYR A O 1
ATOM 662 N N . LEU A 1 89 ? -8.137 -2.608 -12.986 1.00 85.12 89 LEU A N 1
ATOM 663 C CA . LEU A 1 89 ? -8.208 -3.870 -12.247 1.00 85.12 89 LEU A CA 1
ATOM 664 C C . LEU A 1 89 ? -8.782 -3.659 -10.843 1.00 85.12 89 LEU A C 1
ATOM 666 O O . LEU A 1 89 ? -9.734 -4.339 -10.460 1.00 85.12 89 LEU A O 1
ATOM 670 N N . CYS A 1 90 ? -8.280 -2.679 -10.087 1.00 83.62 90 CYS A N 1
ATOM 671 C CA . CYS A 1 90 ? -8.795 -2.381 -8.751 1.00 83.62 90 CYS A CA 1
ATOM 672 C C . CYS A 1 90 ? -10.279 -1.990 -8.771 1.00 83.62 90 CYS A C 1
ATOM 674 O O . CYS A 1 90 ? -11.015 -2.386 -7.865 1.00 83.62 90 CYS A O 1
ATOM 676 N N . ASN A 1 91 ? -10.740 -1.268 -9.797 1.00 84.12 91 ASN A N 1
ATOM 677 C CA . ASN A 1 91 ? -12.154 -0.930 -9.951 1.00 84.12 91 ASN A CA 1
ATOM 678 C C . ASN A 1 91 ? -13.003 -2.176 -10.268 1.00 84.12 91 ASN A C 1
ATOM 680 O O . ASN A 1 91 ? -14.051 -2.384 -9.655 1.00 84.12 91 ASN A O 1
ATOM 684 N N . THR A 1 92 ? -12.505 -3.065 -11.132 1.00 84.06 92 THR A N 1
ATOM 685 C CA . THR A 1 92 ? -13.159 -4.345 -11.466 1.00 84.06 92 THR A CA 1
ATOM 686 C C . THR A 1 92 ? -13.346 -5.229 -10.227 1.00 84.06 92 THR A C 1
ATOM 688 O O . THR A 1 92 ? -14.422 -5.786 -10.009 1.00 84.06 92 THR A O 1
ATOM 691 N N . PHE A 1 93 ? -12.343 -5.285 -9.347 1.00 78.00 93 PHE A N 1
ATOM 692 C CA . PHE A 1 93 ? -12.418 -6.020 -8.078 1.00 78.00 93 PHE A CA 1
ATOM 693 C C . PHE A 1 93 ? -13.133 -5.256 -6.943 1.00 78.00 93 PHE A C 1
ATOM 695 O O . PHE A 1 93 ? -13.257 -5.775 -5.830 1.00 78.00 93 PHE A O 1
ATOM 702 N N . LYS A 1 94 ? -13.640 -4.037 -7.197 1.00 76.94 94 LYS A N 1
ATOM 703 C CA . LYS A 1 94 ? -14.262 -3.135 -6.204 1.00 76.94 94 LYS A CA 1
ATOM 704 C C . LYS A 1 94 ? -13.341 -2.808 -5.013 1.00 76.94 94 LYS A C 1
ATOM 706 O O . LYS A 1 94 ? -13.799 -2.615 -3.882 1.00 76.94 94 LYS A O 1
ATOM 711 N N . TRP A 1 95 ? -12.032 -2.722 -5.249 1.00 75.94 95 TRP A N 1
ATOM 712 C CA . TRP A 1 95 ? -10.991 -2.444 -4.249 1.00 75.94 95 TRP A CA 1
ATOM 713 C C . TRP A 1 95 ? -10.599 -0.961 -4.198 1.00 75.94 95 TRP A C 1
ATOM 715 O O . TRP A 1 95 ? -9.421 -0.621 -4.127 1.00 75.94 95 TRP A O 1
ATOM 725 N N . ASN A 1 96 ? -11.587 -0.062 -4.168 1.00 70.69 96 ASN A N 1
ATOM 726 C CA . ASN A 1 96 ? -11.366 1.391 -4.235 1.00 70.69 96 ASN A CA 1
ATOM 727 C C . ASN A 1 96 ? -10.448 1.943 -3.128 1.00 70.69 96 ASN A C 1
ATOM 729 O O . ASN A 1 96 ? -9.702 2.888 -3.356 1.00 70.69 96 ASN A O 1
ATOM 733 N N . GLN A 1 97 ? -10.459 1.341 -1.933 1.00 69.62 97 GLN A N 1
ATOM 734 C CA . GLN A 1 97 ? -9.558 1.726 -0.834 1.00 69.62 97 GLN A CA 1
ATOM 735 C C . GLN A 1 97 ? -8.093 1.312 -1.059 1.00 69.62 97 GLN A C 1
ATOM 737 O O . GLN A 1 97 ? -7.208 1.822 -0.373 1.00 69.62 97 GLN A O 1
ATOM 742 N N . SER A 1 98 ? -7.834 0.392 -1.987 1.00 75.06 98 SER A N 1
ATOM 743 C CA . SER A 1 98 ? -6.507 -0.178 -2.240 1.00 75.06 98 SER A CA 1
ATOM 744 C C . SER A 1 98 ? -5.835 0.363 -3.485 1.00 75.06 98 SER A C 1
ATOM 746 O O . SER A 1 98 ? -4.624 0.212 -3.611 1.00 75.06 98 SER A O 1
ATOM 748 N N . THR A 1 99 ? -6.590 1.003 -4.379 1.00 81.44 99 THR A N 1
ATOM 749 C CA . THR A 1 99 ? -6.078 1.531 -5.646 1.00 81.44 99 THR A CA 1
ATOM 750 C C . THR A 1 99 ? -4.884 2.458 -5.426 1.00 81.44 99 THR A C 1
ATOM 752 O O . THR A 1 99 ? -3.846 2.281 -6.053 1.00 81.44 99 THR A O 1
ATOM 755 N N . SER A 1 100 ? -4.972 3.387 -4.466 1.00 82.38 100 SER A N 1
ATOM 756 C CA . SER A 1 100 ? -3.863 4.299 -4.152 1.00 82.38 100 SER A CA 1
ATOM 757 C C . SER A 1 100 ? -2.599 3.555 -3.719 1.00 82.38 100 SER A C 1
ATOM 759 O O . SER A 1 100 ? -1.503 3.912 -4.132 1.00 82.38 100 SER A O 1
ATOM 761 N N . ILE A 1 101 ? -2.741 2.502 -2.912 1.00 82.50 101 ILE A N 1
ATOM 762 C CA . ILE A 1 101 ? -1.601 1.731 -2.398 1.00 82.50 101 ILE A CA 1
ATOM 763 C C . ILE A 1 101 ? -0.998 0.858 -3.494 1.00 82.50 101 ILE A C 1
ATOM 765 O O . ILE A 1 101 ? 0.222 0.822 -3.620 1.00 82.50 101 ILE A O 1
ATOM 769 N N . ALA A 1 102 ? -1.830 0.243 -4.335 1.00 84.38 102 ALA A N 1
ATOM 770 C CA . ALA A 1 102 ? -1.379 -0.501 -5.505 1.00 84.38 102 ALA A CA 1
ATOM 771 C C . ALA A 1 102 ? -0.546 0.386 -6.448 1.00 84.38 102 ALA A C 1
ATOM 773 O O . ALA A 1 102 ? 0.548 -0.008 -6.852 1.00 84.38 102 ALA A O 1
ATOM 774 N N . CYS A 1 103 ? -1.005 1.614 -6.723 1.00 84.31 103 CYS A N 1
ATOM 775 C CA . CYS A 1 103 ? -0.261 2.582 -7.532 1.00 84.31 103 CYS A CA 1
ATOM 776 C C . CYS A 1 103 ? 1.071 2.995 -6.885 1.00 84.31 103 CYS A C 1
ATOM 778 O O . CYS A 1 103 ? 2.082 3.076 -7.578 1.00 84.31 103 CYS A O 1
ATOM 780 N N . ILE A 1 104 ? 1.097 3.235 -5.567 1.00 85.19 104 ILE A N 1
ATOM 781 C CA . ILE A 1 104 ? 2.332 3.588 -4.843 1.00 85.19 104 ILE A CA 1
ATOM 782 C C . ILE A 1 104 ? 3.353 2.446 -4.921 1.00 85.19 104 ILE A C 1
ATOM 784 O O . ILE A 1 104 ? 4.529 2.695 -5.180 1.00 85.19 104 ILE A O 1
ATOM 788 N N . VAL A 1 105 ? 2.921 1.200 -4.716 1.00 84.81 105 VAL A N 1
ATOM 789 C CA . VAL A 1 105 ? 3.794 0.015 -4.783 1.00 84.81 105 VAL A CA 1
ATOM 790 C C . VAL A 1 105 ? 4.338 -0.170 -6.198 1.00 84.81 105 VAL A C 1
ATOM 792 O O . VAL A 1 105 ? 5.547 -0.317 -6.368 1.00 84.81 105 VAL A O 1
ATOM 795 N N . PHE A 1 106 ? 3.474 -0.068 -7.209 1.00 86.75 106 PHE A N 1
ATOM 796 C CA . PHE A 1 106 ? 3.860 -0.119 -8.618 1.00 86.75 106 PHE A CA 1
ATOM 797 C C . PHE A 1 106 ? 4.911 0.936 -8.974 1.00 86.75 106 PHE A C 1
ATOM 799 O O . PHE A 1 106 ? 5.979 0.598 -9.483 1.00 86.75 106 PHE A O 1
ATOM 806 N N . LEU A 1 107 ? 4.645 2.208 -8.657 1.00 82.69 107 LEU A N 1
ATOM 807 C CA . LEU A 1 107 ? 5.584 3.301 -8.915 1.00 82.69 107 LEU A CA 1
ATOM 808 C C . LEU A 1 107 ? 6.886 3.106 -8.154 1.00 82.69 107 LEU A C 1
ATOM 810 O O . LEU A 1 107 ? 7.962 3.389 -8.675 1.00 82.69 107 LEU A O 1
ATOM 814 N N . SER A 1 108 ? 6.804 2.597 -6.929 1.00 80.19 108 SER A N 1
ATOM 815 C CA . SER A 1 108 ? 7.998 2.308 -6.165 1.00 80.19 108 SER A CA 1
ATOM 816 C C . SER A 1 108 ? 8.857 1.237 -6.828 1.00 80.19 108 SER A C 1
ATOM 818 O O . SER A 1 108 ? 10.073 1.353 -6.765 1.00 80.19 108 SER A O 1
ATOM 820 N N . ILE A 1 109 ? 8.277 0.209 -7.437 1.00 80.75 109 ILE A N 1
ATOM 821 C CA . ILE A 1 109 ? 9.053 -0.806 -8.157 1.00 80.75 109 ILE A CA 1
ATOM 822 C C . ILE A 1 109 ? 9.611 -0.195 -9.442 1.00 80.75 109 ILE A C 1
ATOM 824 O O . ILE A 1 109 ? 10.811 -0.253 -9.669 1.00 80.75 109 ILE A O 1
ATOM 828 N N . MET A 1 110 ? 8.786 0.505 -10.219 1.00 80.19 110 MET A N 1
ATOM 829 C CA . MET A 1 110 ? 9.216 1.118 -11.478 1.00 80.19 110 MET A CA 1
ATOM 830 C C . MET A 1 110 ? 10.326 2.164 -11.315 1.00 80.19 110 MET A C 1
ATOM 832 O O . MET A 1 110 ? 11.188 2.257 -12.182 1.00 80.19 110 MET A O 1
ATOM 836 N N . ILE A 1 111 ? 10.306 2.958 -10.239 1.00 75.75 111 ILE A N 1
ATOM 837 C CA . ILE A 1 111 ? 11.214 4.104 -10.051 1.00 75.75 111 ILE A CA 1
ATOM 838 C C . ILE A 1 111 ? 12.392 3.768 -9.127 1.00 75.75 111 ILE A C 1
ATOM 840 O O . ILE A 1 111 ? 13.496 4.244 -9.362 1.00 75.75 111 ILE A O 1
ATOM 844 N N . ASN A 1 112 ? 12.197 2.969 -8.069 1.00 70.12 112 ASN A N 1
ATOM 845 C CA . ASN A 1 112 ? 13.279 2.648 -7.121 1.00 70.12 112 ASN A CA 1
ATOM 846 C C . ASN A 1 112 ? 14.064 1.374 -7.478 1.00 70.12 112 ASN A C 1
ATOM 848 O O . ASN A 1 112 ? 14.816 0.866 -6.638 1.00 70.12 112 ASN A O 1
ATOM 852 N N . LEU A 1 113 ? 13.945 0.874 -8.711 1.00 64.69 113 LEU A N 1
ATOM 853 C CA . LEU A 1 113 ? 14.812 -0.179 -9.237 1.00 64.69 113 LEU A CA 1
ATOM 854 C C . LEU A 1 113 ? 16.234 0.381 -9.484 1.00 64.69 113 LEU A C 1
ATOM 856 O O . LEU A 1 113 ? 16.672 0.590 -10.607 1.00 64.69 113 LEU A O 1
ATOM 860 N N . ASN A 1 114 ? 16.972 0.661 -8.406 1.00 57.09 114 ASN A N 1
ATOM 861 C CA . ASN A 1 114 ? 18.368 1.120 -8.426 1.00 57.09 114 ASN A CA 1
ATOM 862 C C . ASN A 1 114 ? 19.325 -0.040 -8.779 1.00 57.09 114 ASN A C 1
ATOM 864 O O . ASN A 1 114 ? 20.158 -0.427 -7.960 1.00 57.09 114 ASN A O 1
ATOM 868 N N . GLY A 1 115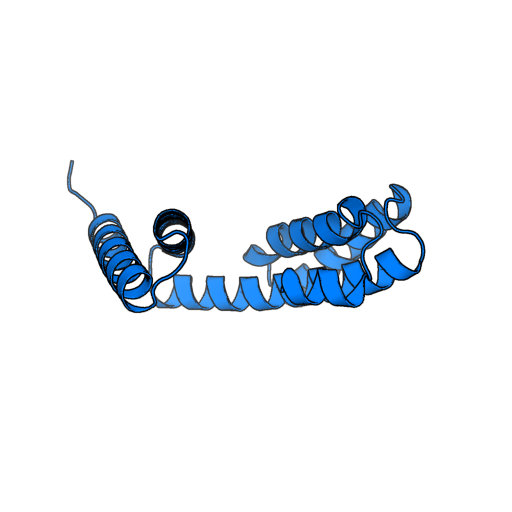 ? 19.146 -0.672 -9.944 1.00 54.94 115 GLY A N 1
ATOM 869 C CA . GLY A 1 115 ? 19.993 -1.777 -10.419 1.00 54.94 115 GLY A CA 1
ATOM 870 C C . GLY A 1 115 ? 19.910 -3.074 -9.599 1.00 54.94 115 GLY A C 1
ATOM 871 O O . GLY A 1 115 ? 20.765 -3.940 -9.740 1.00 54.94 115 GLY A O 1
ATOM 872 N N . LYS A 1 116 ? 18.904 -3.214 -8.724 1.00 55.06 116 LYS A N 1
ATOM 873 C CA . LYS A 1 116 ? 18.636 -4.443 -7.961 1.00 55.06 116 LYS A CA 1
ATOM 874 C C . LYS A 1 116 ? 17.699 -5.357 -8.742 1.00 55.06 116 LYS A C 1
ATOM 876 O O . LYS A 1 116 ? 16.772 -4.858 -9.380 1.00 55.06 116 LYS A O 1
ATOM 881 N N . ASP A 1 117 ? 17.904 -6.670 -8.626 1.00 61.84 117 ASP A N 1
ATOM 882 C CA . ASP A 1 117 ? 17.058 -7.675 -9.271 1.00 61.84 117 ASP A CA 1
ATOM 883 C C . ASP A 1 117 ? 15.562 -7.399 -9.016 1.00 61.84 117 ASP A C 1
ATOM 885 O O . ASP A 1 117 ? 15.131 -7.368 -7.852 1.00 61.84 117 ASP A O 1
ATOM 889 N N . PRO A 1 118 ? 14.747 -7.217 -10.076 1.00 61.47 118 PRO A N 1
ATOM 890 C CA . PRO A 1 118 ? 13.339 -6.847 -9.946 1.00 61.47 118 PRO A CA 1
ATOM 891 C C . PRO A 1 118 ? 12.523 -7.855 -9.122 1.00 61.47 118 PRO A C 1
ATOM 893 O O . PRO A 1 118 ? 11.581 -7.467 -8.426 1.00 61.47 118 PRO A O 1
ATOM 896 N N . LEU A 1 119 ? 12.909 -9.139 -9.152 1.00 58.62 119 LEU A N 1
ATOM 897 C CA . LEU A 1 119 ? 12.309 -10.202 -8.334 1.00 58.62 119 LEU A CA 1
ATOM 898 C C . LEU A 1 119 ? 12.533 -9.956 -6.843 1.00 58.62 119 LEU A C 1
ATOM 900 O O . LEU A 1 119 ? 11.590 -9.957 -6.053 1.00 58.62 119 LEU A O 1
ATOM 904 N N . LEU A 1 120 ? 13.786 -9.710 -6.465 1.00 60.66 120 LEU A N 1
ATOM 905 C CA . LEU A 1 120 ? 14.186 -9.569 -5.072 1.00 60.66 120 LEU A CA 1
ATOM 906 C C . LEU A 1 120 ? 13.589 -8.291 -4.466 1.00 60.66 120 LEU A C 1
ATOM 908 O O . LEU A 1 120 ? 13.120 -8.296 -3.330 1.00 60.66 120 LEU A O 1
ATOM 912 N N . TYR A 1 121 ? 13.523 -7.212 -5.249 1.00 64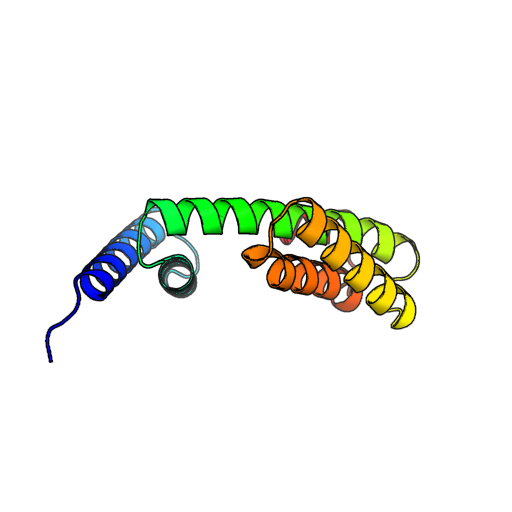.50 121 TYR A N 1
ATOM 913 C CA . TYR A 1 121 ? 12.915 -5.955 -4.811 1.00 64.50 121 TYR A CA 1
ATOM 914 C C . TYR A 1 121 ? 11.398 -6.063 -4.601 1.00 64.50 121 TYR A C 1
ATOM 916 O O . TYR A 1 121 ? 10.869 -5.520 -3.629 1.00 64.50 121 TYR A O 1
ATOM 924 N N . SER A 1 122 ? 10.702 -6.788 -5.481 1.00 60.62 122 SER A N 1
ATOM 925 C CA . SER A 1 122 ? 9.248 -6.972 -5.394 1.00 60.62 122 SER A CA 1
ATOM 926 C C . SER A 1 122 ? 8.852 -7.830 -4.188 1.00 60.62 122 SER A C 1
ATOM 928 O O . SER A 1 122 ? 7.885 -7.503 -3.501 1.00 60.62 122 SER A O 1
ATOM 930 N N . ILE A 1 123 ? 9.636 -8.868 -3.871 1.00 64.75 123 ILE A N 1
ATOM 931 C CA . ILE A 1 123 ? 9.425 -9.720 -2.687 1.00 64.75 123 ILE A CA 1
ATOM 932 C C . ILE A 1 123 ? 9.640 -8.934 -1.387 1.00 64.75 123 ILE A C 1
ATOM 934 O O . ILE A 1 123 ? 8.853 -9.073 -0.462 1.00 64.75 123 ILE A O 1
ATOM 938 N N . TYR A 1 124 ? 10.646 -8.057 -1.318 1.00 65.12 124 TYR A N 1
ATOM 939 C CA . TYR A 1 124 ? 10.866 -7.211 -0.134 1.00 65.12 124 TYR A CA 1
ATOM 940 C C . TYR A 1 124 ? 9.796 -6.124 0.074 1.00 65.12 124 TYR A C 1
ATOM 942 O O . TYR A 1 124 ? 9.715 -5.541 1.155 1.00 65.12 124 TYR A O 1
ATOM 950 N N . ARG A 1 125 ? 9.020 -5.797 -0.965 1.00 59.28 125 ARG A N 1
ATOM 951 C CA . ARG A 1 125 ? 7.995 -4.739 -0.957 1.00 59.28 125 ARG A CA 1
ATOM 952 C C . ARG A 1 125 ? 6.571 -5.256 -0.735 1.00 59.28 125 ARG A C 1
ATOM 954 O O . ARG A 1 125 ? 5.689 -4.424 -0.509 1.00 59.28 125 ARG A O 1
ATOM 961 N N . THR A 1 126 ? 6.358 -6.567 -0.843 1.00 53.38 126 THR A N 1
ATOM 962 C CA . THR A 1 126 ? 5.053 -7.230 -0.687 1.00 53.38 126 THR A CA 1
ATOM 963 C C . THR A 1 126 ? 4.877 -7.720 0.741 1.00 53.38 126 THR A C 1
ATOM 965 O O . THR A 1 126 ? 3.778 -7.488 1.294 1.00 53.38 126 THR A O 1
#

Radius of gyration: 17.35 Å; chains: 1; bounding box: 36×28×46 Å

Sequence (126 aa):
MQIGMRNIKTALAVTISIIIANLMKLQSPFYTAIAAIISMQSSVKASFKAGRNRMYGTILGAAIGYIFALIYPGNAFLCGVGIIIIIYLCNTFKWNQSTSIACIVFLSIMINLNGKDPLLYSIYRT

pLDDT: mean 75.69, std 9.44, range [47.25, 90.56]